Protein AF-A0A963B6G2-F1 (afdb_monomer_lite)

Foldseek 3Di:
DQPPPLDAPCCQPVPAVVQQWFADPCCSPPLEIEHCDDDDPVSQVVCCVSRVSRDYYHYDHPVSSVVRSVSVVVVND

Sequence (77 aa):
MSDLREINLTMLEQVLLSQGMVPAEDYESSGTILCTSGISGTQQQKVRFMLSGARHFQTIDNEAMERAIRFWRAELS

pLDDT: mean 88.17, std 12.65, range [37.34, 96.44]

Radius of gyration: 11.35 Å; chains: 1; bounding box: 28×22×29 Å

Secondary structure (DSSP, 8-state):
---TTS--HHIIIIIIGGGTEEE-TTHHHH-EEEESSPPPHHHHHHHHHH-TT--EEEE--HHHHHHHHHHHHHHT-

Structure (mmCIF, N/CA/C/O backbone):
data_AF-A0A963B6G2-F1
#
_entry.id   AF-A0A963B6G2-F1
#
loop_
_atom_site.group_PDB
_atom_site.id
_atom_site.type_symbol
_atom_site.label_atom_id
_atom_site.label_alt_id
_atom_site.label_comp_id
_atom_site.label_asym_id
_atom_site.label_entity_id
_atom_site.label_seq_id
_atom_site.pdbx_PDB_ins_code
_atom_site.Cartn_x
_atom_site.Cartn_y
_atom_site.Cartn_z
_atom_site.occupancy
_atom_site.B_iso_or_equiv
_atom_site.auth_seq_id
_atom_site.auth_comp_id
_atom_site.auth_asym_id
_atom_site.auth_atom_id
_atom_site.pdbx_PDB_model_num
ATOM 1 N N . MET A 1 1 ? -16.733 -5.375 -15.669 1.00 37.34 1 MET A N 1
ATOM 2 C CA . MET A 1 1 ? -15.867 -4.357 -16.294 1.00 37.34 1 MET A CA 1
ATOM 3 C C . MET A 1 1 ? -14.585 -4.395 -15.499 1.00 37.34 1 MET A C 1
ATOM 5 O O . MET A 1 1 ? -14.671 -4.324 -14.287 1.00 37.34 1 MET A O 1
ATOM 9 N N . SER A 1 2 ? -13.460 -4.704 -16.137 1.00 37.88 2 SER A N 1
ATOM 10 C CA . SER A 1 2 ? -12.195 -4.891 -15.428 1.00 37.88 2 SER A CA 1
ATOM 11 C C . SER A 1 2 ? -11.648 -3.534 -14.984 1.00 37.88 2 SER A C 1
ATOM 13 O O . SER A 1 2 ? -11.146 -2.787 -15.821 1.00 37.88 2 SER A O 1
ATOM 15 N N . ASP A 1 3 ? -11.745 -3.235 -13.687 1.00 42.53 3 ASP A N 1
ATOM 16 C CA . ASP A 1 3 ? -11.209 -2.047 -12.991 1.00 42.53 3 ASP A CA 1
ATOM 17 C C . ASP A 1 3 ? -9.665 -2.053 -12.899 1.00 42.53 3 ASP A C 1
ATOM 19 O O . ASP A 1 3 ? -9.062 -1.686 -11.895 1.00 42.53 3 ASP A O 1
ATOM 23 N N . LEU A 1 4 ? -8.984 -2.508 -13.953 1.00 43.06 4 LEU A N 1
ATOM 24 C CA . LEU A 1 4 ? -7.568 -2.893 -13.925 1.00 43.06 4 LEU A CA 1
ATOM 25 C C . LEU A 1 4 ? -6.561 -1.727 -13.925 1.00 43.06 4 LEU A C 1
ATOM 27 O O . LEU A 1 4 ? -5.396 -1.952 -14.221 1.00 43.06 4 LEU A O 1
ATOM 31 N N . ARG A 1 5 ? -6.951 -0.484 -13.606 1.00 56.81 5 ARG A N 1
ATOM 32 C CA . ARG A 1 5 ? -5.987 0.629 -13.425 1.00 56.81 5 ARG A CA 1
ATOM 33 C C . ARG A 1 5 ? -6.422 1.666 -12.386 1.00 56.81 5 ARG A C 1
ATOM 35 O O . ARG A 1 5 ? -6.261 2.863 -12.613 1.00 56.81 5 ARG A O 1
ATOM 42 N N . GLU A 1 6 ? -6.976 1.248 -11.247 1.00 69.62 6 GLU A N 1
ATOM 43 C CA . GLU A 1 6 ? -7.125 2.187 -10.118 1.00 69.62 6 GLU A CA 1
ATOM 44 C C . GLU A 1 6 ? -5.748 2.586 -9.553 1.00 69.62 6 GLU A C 1
ATOM 46 O O . GLU A 1 6 ? -5.536 3.738 -9.174 1.00 69.62 6 GLU A O 1
ATOM 51 N N . ILE A 1 7 ? -4.774 1.667 -9.560 1.00 84.00 7 ILE A N 1
ATOM 52 C CA . ILE A 1 7 ? -3.428 1.929 -9.045 1.00 84.00 7 ILE A CA 1
ATOM 53 C C . ILE A 1 7 ?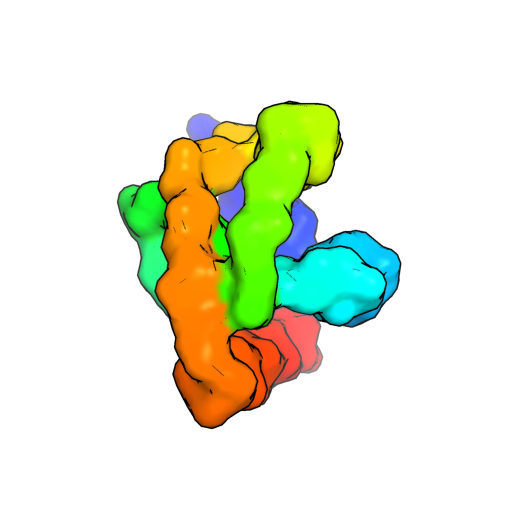 -2.557 2.547 -10.136 1.00 84.00 7 ILE A C 1
ATOM 55 O O . ILE A 1 7 ? -2.175 1.894 -11.100 1.00 84.00 7 ILE A O 1
ATOM 59 N N . ASN A 1 8 ? -2.221 3.821 -9.957 1.00 89.81 8 ASN A N 1
ATOM 60 C CA . ASN A 1 8 ? -1.193 4.519 -10.721 1.00 89.81 8 ASN A CA 1
ATOM 61 C C . ASN A 1 8 ? -0.076 5.003 -9.786 1.00 89.81 8 ASN A C 1
ATOM 63 O O . ASN A 1 8 ? -0.230 5.001 -8.561 1.00 89.81 8 ASN A O 1
ATOM 67 N N . LEU A 1 9 ? 1.044 5.440 -10.369 1.00 89.88 9 LEU A N 1
ATOM 68 C CA . LEU A 1 9 ? 2.221 5.864 -9.611 1.00 89.88 9 LEU A CA 1
ATOM 69 C C . LEU A 1 9 ? 1.907 6.997 -8.620 1.00 89.88 9 LEU A C 1
ATOM 71 O O . LEU A 1 9 ? 2.375 6.970 -7.487 1.00 89.88 9 LEU A O 1
ATOM 75 N N . THR A 1 10 ? 1.060 7.958 -9.002 1.00 90.06 10 THR A N 1
ATOM 76 C CA . THR A 1 10 ? 0.645 9.052 -8.112 1.00 90.06 10 THR A CA 1
ATOM 77 C C . THR A 1 10 ? -0.096 8.526 -6.887 1.00 90.06 10 THR A C 1
ATOM 79 O O . THR A 1 10 ? 0.209 8.932 -5.769 1.00 90.06 10 THR A O 1
ATOM 82 N N . MET A 1 11 ? -1.039 7.602 -7.067 1.00 89.62 11 MET A N 1
ATOM 83 C CA . MET A 1 11 ? -1.775 7.016 -5.951 1.00 89.62 11 MET A CA 1
ATOM 84 C C . MET A 1 11 ? -0.869 6.153 -5.071 1.00 89.62 11 MET A C 1
ATOM 86 O O . MET A 1 11 ? -0.941 6.246 -3.846 1.00 89.62 11 MET A O 1
ATOM 90 N N . LEU A 1 12 ? 0.027 5.366 -5.671 1.00 91.69 12 LEU A N 1
ATOM 91 C CA . LEU A 1 12 ? 1.025 4.615 -4.921 1.00 91.69 12 LEU A CA 1
ATOM 92 C C . LEU A 1 12 ? 1.855 5.560 -4.042 1.00 91.69 12 LEU A C 1
ATOM 94 O O . LEU A 1 12 ? 1.836 5.436 -2.821 1.00 91.69 12 LEU A O 1
ATOM 98 N N . GLU A 1 13 ? 2.544 6.529 -4.641 1.00 91.88 13 GLU A N 1
ATOM 99 C CA . GLU A 1 13 ? 3.534 7.336 -3.928 1.00 91.88 13 GLU A CA 1
ATOM 100 C C . GLU A 1 13 ? 2.915 8.380 -2.998 1.00 91.88 13 GLU A C 1
ATOM 102 O O . GLU A 1 13 ? 3.357 8.533 -1.859 1.00 91.88 13 GLU A O 1
ATOM 107 N N . GLN A 1 14 ? 1.884 9.095 -3.451 1.00 89.50 14 GLN A N 1
ATOM 108 C CA . GLN A 1 14 ? 1.330 10.216 -2.690 1.00 89.50 14 GLN A CA 1
ATOM 109 C C . GLN A 1 14 ? 0.256 9.791 -1.691 1.00 89.50 14 GLN A C 1
ATOM 111 O O . GLN A 1 14 ? 0.064 10.477 -0.685 1.00 89.50 14 GLN A O 1
ATOM 116 N N . VAL A 1 15 ? -0.435 8.673 -1.931 1.00 89.38 15 VAL A N 1
ATOM 117 C CA . VAL A 1 15 ? -1.569 8.253 -1.097 1.00 89.38 15 VAL A CA 1
ATOM 118 C C . VAL A 1 15 ? -1.226 7.043 -0.244 1.00 89.38 15 VAL A C 1
ATOM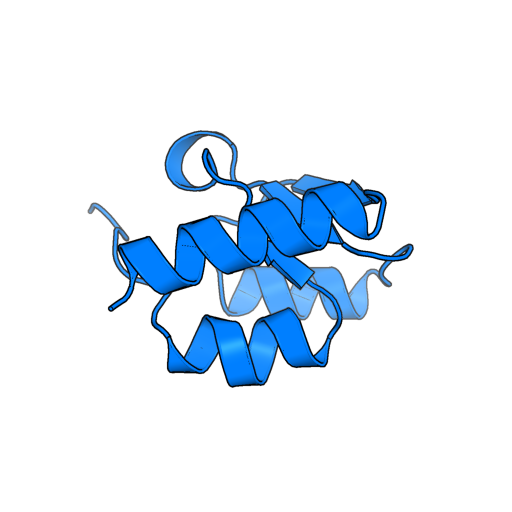 120 O O . VAL A 1 15 ? -1.442 7.087 0.965 1.00 89.38 15 VAL A O 1
ATOM 123 N N . LEU A 1 16 ? -0.729 5.961 -0.842 1.00 91.94 16 LEU A N 1
ATOM 124 C CA . LEU A 1 16 ? -0.513 4.711 -0.112 1.00 91.94 16 LEU A CA 1
ATOM 125 C C . LEU A 1 16 ? 0.790 4.766 0.695 1.00 91.94 16 LEU A C 1
ATOM 127 O O . LEU A 1 16 ? 0.756 4.635 1.921 1.00 91.94 16 LEU A O 1
ATOM 131 N N . LEU A 1 17 ? 1.920 5.052 0.040 1.00 92.75 17 LEU A N 1
ATOM 132 C CA . LEU A 1 17 ? 3.235 5.047 0.691 1.00 92.75 17 LEU A CA 1
ATOM 133 C C . LEU A 1 17 ? 3.367 6.130 1.763 1.00 92.75 17 LEU A C 1
ATOM 135 O O . LEU A 1 17 ? 3.950 5.874 2.816 1.00 92.75 17 LEU A O 1
ATOM 139 N N . SER A 1 18 ? 2.764 7.303 1.552 1.00 89.94 18 SER A N 1
ATOM 140 C CA . SER A 1 18 ? 2.720 8.379 2.555 1.00 89.94 18 SER A CA 1
ATOM 141 C C . SER A 1 18 ? 2.000 7.973 3.848 1.00 89.94 18 SER A C 1
ATOM 143 O O . SER A 1 18 ? 2.237 8.559 4.903 1.00 89.94 18 SER A O 1
ATOM 145 N N . GLN A 1 19 ? 1.149 6.948 3.781 1.00 88.75 19 GLN A N 1
ATOM 146 C CA . GLN A 1 19 ? 0.431 6.383 4.918 1.00 88.75 19 GLN A CA 1
ATOM 147 C C . GLN A 1 19 ? 1.012 5.036 5.385 1.00 88.75 19 GLN A C 1
ATOM 149 O O . GLN A 1 19 ? 0.406 4.377 6.229 1.00 88.75 19 GLN A O 1
ATOM 154 N N . GLY A 1 20 ? 2.167 4.615 4.855 1.00 92.00 20 GLY A N 1
ATOM 155 C CA . GLY A 1 20 ? 2.798 3.339 5.203 1.00 92.00 20 GLY A CA 1
ATOM 156 C C . GLY A 1 20 ? 2.038 2.117 4.682 1.00 92.00 20 GLY A C 1
ATOM 157 O O . GLY A 1 20 ? 2.043 1.070 5.333 1.00 92.00 20 GLY A O 1
ATOM 158 N N . MET A 1 21 ? 1.359 2.262 3.542 1.00 94.38 21 MET A N 1
ATOM 159 C CA . MET A 1 21 ? 0.568 1.217 2.898 1.00 94.38 21 MET A CA 1
ATOM 160 C C . MET A 1 21 ? 1.064 0.945 1.478 1.00 94.38 21 MET A C 1
ATOM 162 O O . MET A 1 21 ? 1.498 1.858 0.784 1.00 94.38 21 MET A O 1
ATOM 166 N N . VAL A 1 22 ? 0.952 -0.297 1.018 1.00 95.62 22 VAL A N 1
ATOM 167 C CA . VAL A 1 22 ? 1.244 -0.694 -0.367 1.00 95.62 22 VAL A CA 1
ATOM 168 C C . VAL A 1 22 ? 0.333 -1.858 -0.759 1.00 95.62 22 VAL A C 1
ATOM 170 O O . VAL A 1 22 ? 0.010 -2.676 0.102 1.00 95.62 22 VAL A O 1
ATOM 173 N N . PRO A 1 23 ? -0.127 -1.977 -2.011 1.00 95.19 23 PRO A N 1
ATOM 174 C CA . PRO A 1 23 ? -0.863 -3.164 -2.426 1.00 95.19 23 PRO A CA 1
ATOM 175 C C . PRO A 1 23 ? 0.055 -4.395 -2.414 1.00 95.19 23 PRO A C 1
ATOM 177 O O . PRO A 1 23 ? 1.258 -4.289 -2.661 1.00 95.19 23 PRO A O 1
ATOM 180 N N . ALA A 1 24 ? -0.499 -5.571 -2.136 1.00 95.50 24 ALA A N 1
ATOM 181 C CA . ALA A 1 24 ? 0.225 -6.821 -2.337 1.00 95.50 24 ALA A CA 1
ATOM 182 C C . ALA A 1 24 ? 0.519 -7.048 -3.830 1.00 95.50 24 ALA A C 1
ATOM 184 O O . ALA A 1 24 ? -0.164 -6.499 -4.692 1.00 95.50 24 ALA A O 1
ATOM 185 N N . GLU A 1 25 ? 1.525 -7.861 -4.146 1.00 93.94 25 GLU A N 1
ATOM 186 C CA . GLU A 1 25 ? 1.856 -8.201 -5.542 1.00 93.94 25 GLU A CA 1
ATOM 187 C C . GLU A 1 25 ? 0.677 -8.899 -6.246 1.00 93.94 25 GLU A C 1
ATOM 189 O O . GLU A 1 25 ? 0.437 -8.695 -7.429 1.00 93.94 25 GLU A O 1
ATOM 194 N N . ASP A 1 26 ? -0.120 -9.663 -5.494 1.00 93.06 26 ASP A N 1
ATOM 195 C CA . ASP A 1 26 ? -1.306 -10.374 -5.972 1.00 93.06 26 ASP A CA 1
ATOM 196 C C . ASP A 1 26 ? -2.615 -9.574 -5.811 1.00 93.06 26 ASP A C 1
ATOM 198 O O . ASP A 1 26 ? -3.701 -10.164 -5.869 1.00 93.06 26 ASP A O 1
ATOM 202 N N . TYR A 1 27 ? -2.533 -8.250 -5.602 1.00 92.38 27 TYR A N 1
ATOM 203 C CA . TYR A 1 27 ? -3.661 -7.387 -5.220 1.00 92.38 27 TYR A CA 1
ATOM 204 C C . TYR A 1 27 ? -4.899 -7.547 -6.107 1.00 92.38 27 TYR A C 1
ATOM 206 O O . TYR A 1 27 ? -6.013 -7.548 -5.592 1.00 92.38 27 TYR A O 1
ATOM 214 N N . GLU A 1 28 ? -4.739 -7.726 -7.417 1.00 88.88 28 GLU A N 1
ATOM 215 C CA . GLU A 1 28 ? -5.880 -7.900 -8.326 1.00 88.88 28 GLU A CA 1
ATOM 216 C C . GLU A 1 28 ? -6.736 -9.127 -7.978 1.00 88.88 28 GLU A C 1
ATOM 218 O O . GLU A 1 28 ? -7.954 -9.126 -8.163 1.00 88.88 28 GLU A O 1
ATOM 223 N N . SER A 1 29 ? -6.103 -10.170 -7.439 1.00 91.12 29 SER A N 1
ATOM 224 C CA . SER A 1 29 ? -6.763 -11.408 -7.029 1.00 91.12 29 SER A CA 1
ATOM 225 C C . SER A 1 29 ? -7.128 -11.420 -5.543 1.00 91.12 29 SER A C 1
ATOM 227 O O . SER A 1 29 ? -8.212 -11.881 -5.176 1.00 91.12 29 SER A O 1
ATOM 229 N N . SER A 1 30 ? -6.253 -10.889 -4.684 1.00 93.44 30 SER A N 1
ATOM 230 C CA . SER A 1 30 ? -6.395 -10.967 -3.228 1.00 93.44 30 SER A CA 1
ATOM 231 C C . SER A 1 30 ? -7.134 -9.766 -2.635 1.00 93.44 30 SER A C 1
ATOM 233 O O . SER A 1 30 ? -7.804 -9.885 -1.609 1.00 93.44 30 SER A O 1
ATOM 235 N N . GLY A 1 31 ? -7.040 -8.596 -3.266 1.00 92.75 31 GLY A N 1
ATOM 236 C CA . GLY A 1 31 ? -7.506 -7.327 -2.715 1.00 92.75 31 GLY A CA 1
ATOM 237 C C . GLY A 1 31 ? -6.745 -6.903 -1.456 1.00 92.75 31 GLY A C 1
ATOM 238 O O . GLY A 1 31 ? -7.303 -6.190 -0.619 1.00 92.75 31 GLY A O 1
ATOM 239 N N . THR A 1 32 ? -5.515 -7.385 -1.256 1.00 95.56 32 THR A N 1
ATOM 240 C CA . THR A 1 32 ? -4.761 -7.184 -0.009 1.00 95.56 32 THR A CA 1
ATOM 241 C C . THR A 1 32 ? -3.916 -5.917 -0.034 1.00 95.56 32 THR A C 1
ATOM 243 O O . THR A 1 32 ? -3.112 -5.704 -0.937 1.00 95.56 32 THR A O 1
ATOM 246 N N . ILE A 1 33 ? -4.048 -5.101 1.009 1.00 95.62 33 ILE A N 1
ATOM 247 C CA . ILE A 1 33 ? -3.176 -3.960 1.284 1.00 95.62 33 ILE A CA 1
ATOM 248 C C . ILE A 1 33 ? -2.235 -4.319 2.432 1.00 95.62 33 ILE A C 1
ATOM 250 O O . ILE A 1 33 ? -2.660 -4.689 3.528 1.00 95.62 33 ILE A O 1
ATOM 254 N N . LEU A 1 34 ? -0.944 -4.188 2.180 1.00 96.44 34 LEU A N 1
ATOM 255 C CA . LEU A 1 34 ? 0.126 -4.402 3.136 1.00 96.44 34 LEU A CA 1
ATOM 256 C C . LEU A 1 34 ? 0.399 -3.101 3.898 1.00 96.44 34 LEU A C 1
ATOM 258 O O . LEU A 1 34 ? 0.418 -2.024 3.305 1.00 96.44 34 LEU A O 1
ATOM 262 N N . CYS A 1 35 ? 0.596 -3.192 5.210 1.00 95.44 35 CYS A N 1
ATOM 263 C CA . CYS A 1 35 ? 0.749 -2.049 6.112 1.00 95.44 35 CYS A CA 1
ATOM 264 C C . CYS A 1 35 ? 1.975 -2.247 7.016 1.00 95.44 35 CYS A C 1
ATOM 266 O O . CYS A 1 35 ? 2.211 -3.357 7.487 1.00 95.44 35 CYS A O 1
ATOM 268 N N . THR A 1 36 ? 2.731 -1.191 7.326 1.00 89.56 36 THR A N 1
ATOM 269 C CA . THR A 1 36 ? 3.853 -1.283 8.293 1.00 89.56 36 THR A CA 1
ATOM 270 C C . THR A 1 36 ? 3.400 -1.327 9.754 1.00 89.56 36 THR A C 1
ATOM 272 O O . THR A 1 36 ? 4.158 -1.699 10.647 1.00 89.56 36 THR A O 1
ATOM 275 N N . SER A 1 37 ? 2.161 -0.924 10.030 1.00 87.62 37 SER A N 1
ATOM 276 C CA . SER A 1 37 ? 1.576 -0.908 11.369 1.00 87.62 37 SER A CA 1
ATOM 277 C C . SER A 1 37 ? 0.070 -1.149 11.304 1.00 87.62 37 SER A C 1
ATOM 279 O O . SER A 1 37 ? -0.530 -1.142 10.228 1.00 87.62 37 SER A O 1
ATOM 281 N N . GLY A 1 38 ? -0.550 -1.393 12.461 1.00 84.31 38 GLY A N 1
ATOM 282 C CA . GLY A 1 38 ? -2.001 -1.524 12.544 1.00 84.31 38 GLY A CA 1
ATOM 283 C C . GLY A 1 38 ? -2.692 -0.230 12.114 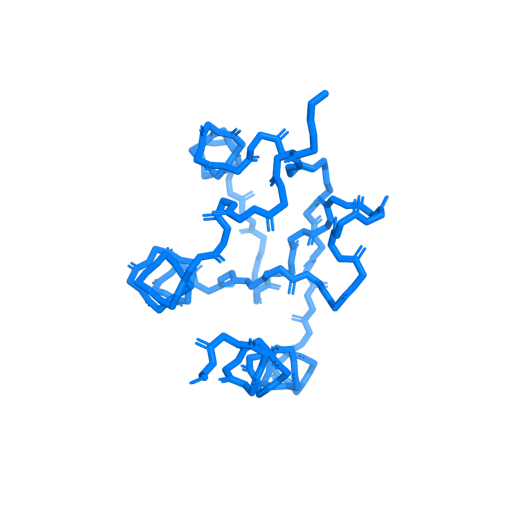1.00 84.31 38 GLY A C 1
ATOM 284 O O . GLY A 1 38 ? -2.408 0.839 12.649 1.00 84.31 38 GLY A O 1
ATOM 285 N N . ILE A 1 39 ? -3.617 -0.335 11.163 1.00 86.38 39 ILE A N 1
ATOM 286 C CA . ILE A 1 39 ? -4.364 0.810 10.639 1.00 86.38 39 ILE A CA 1
ATOM 287 C C . ILE A 1 39 ? -5.756 0.918 11.266 1.00 86.38 39 ILE A C 1
ATOM 289 O O . ILE A 1 39 ? -6.424 -0.080 11.548 1.00 86.38 39 ILE A O 1
ATOM 293 N N . SER A 1 40 ? -6.220 2.152 11.451 1.00 90.00 40 SER A N 1
ATOM 294 C CA . SER A 1 40 ? -7.552 2.440 11.991 1.00 90.00 40 SER A CA 1
ATOM 295 C C . SER A 1 40 ? -8.673 2.105 10.997 1.00 90.00 40 SER A C 1
ATOM 297 O O . SER A 1 40 ? -8.478 2.136 9.781 1.00 90.00 40 SER A O 1
ATOM 299 N N . GLY A 1 41 ? -9.892 1.872 11.498 1.00 89.81 41 GLY A N 1
ATOM 300 C CA . GLY A 1 41 ? -11.070 1.653 10.645 1.00 89.81 41 GLY A CA 1
ATOM 301 C C . GLY A 1 41 ? -11.351 2.817 9.683 1.00 89.81 41 GLY A C 1
ATOM 302 O O . GLY A 1 41 ? -11.731 2.598 8.535 1.00 89.81 41 GLY A O 1
ATOM 303 N N . THR A 1 42 ? -11.079 4.056 10.102 1.00 90.44 42 THR A N 1
ATOM 304 C CA . THR A 1 42 ? -11.209 5.245 9.245 1.00 90.44 42 THR A CA 1
ATOM 305 C C . THR A 1 42 ? -10.212 5.226 8.086 1.00 90.44 42 THR A C 1
ATOM 307 O O . THR A 1 42 ? -10.570 5.578 6.963 1.00 90.44 42 THR A O 1
ATOM 310 N N . GLN A 1 43 ? -8.966 4.802 8.324 1.00 88.56 43 GLN A N 1
ATOM 311 C CA . GLN A 1 43 ? -7.974 4.642 7.253 1.00 88.56 43 GLN A CA 1
ATOM 312 C C . GLN A 1 43 ? -8.383 3.526 6.289 1.00 88.56 43 GLN A C 1
ATOM 314 O O . GLN A 1 43 ? -8.349 3.733 5.079 1.00 88.56 43 GLN A O 1
ATOM 319 N N . GLN A 1 44 ? -8.866 2.394 6.811 1.00 90.44 44 GLN A N 1
ATOM 320 C CA . GLN A 1 44 ? -9.380 1.295 5.987 1.00 90.44 44 GLN A CA 1
ATOM 321 C C . GLN A 1 44 ? -10.518 1.748 5.067 1.00 90.44 44 GLN A C 1
ATOM 323 O O . GLN A 1 44 ? -10.519 1.422 3.883 1.00 90.44 44 GLN A O 1
ATOM 328 N N . GLN A 1 45 ? -11.474 2.529 5.581 1.00 89.94 45 GLN A N 1
ATOM 329 C CA . GLN A 1 45 ? -12.580 3.059 4.778 1.00 89.94 45 GLN A CA 1
ATOM 330 C C . GLN A 1 45 ? -12.106 4.015 3.683 1.00 89.94 45 GLN A C 1
ATOM 332 O O . GLN A 1 45 ? -12.578 3.915 2.554 1.00 89.94 45 GLN A O 1
ATOM 337 N N . LYS A 1 46 ? -11.156 4.910 3.986 1.00 88.50 46 LYS A N 1
ATOM 338 C CA . LYS A 1 46 ? -10.571 5.806 2.977 1.00 88.50 46 LYS A CA 1
ATOM 339 C C . LYS A 1 46 ? -9.907 5.018 1.858 1.00 88.50 46 LYS A C 1
ATOM 341 O O . LYS A 1 46 ? -10.152 5.306 0.692 1.00 88.50 46 LYS A O 1
ATOM 346 N N . VAL A 1 47 ? -9.103 4.014 2.207 1.00 88.44 47 VAL A N 1
ATOM 347 C CA . VAL A 1 47 ? -8.449 3.159 1.212 1.00 88.44 47 VAL A CA 1
ATOM 348 C C . VAL A 1 47 ? -9.490 2.426 0.380 1.00 88.44 47 VAL A C 1
ATOM 350 O O . VAL A 1 47 ? -9.422 2.517 -0.830 1.00 88.44 47 VAL A O 1
ATOM 353 N N . ARG A 1 48 ? -10.509 1.811 0.989 1.00 89.69 48 ARG A N 1
ATOM 354 C CA . ARG A 1 48 ? -11.604 1.141 0.260 1.00 89.69 48 ARG A CA 1
ATOM 355 C C . ARG A 1 48 ? -12.390 2.053 -0.676 1.00 89.69 48 ARG A C 1
ATOM 357 O O . ARG A 1 48 ? -12.911 1.588 -1.679 1.00 89.69 48 ARG A O 1
ATOM 364 N N . PHE A 1 49 ? -12.507 3.332 -0.336 1.00 87.38 49 PHE A N 1
ATOM 365 C CA . PHE A 1 49 ? -13.155 4.312 -1.202 1.00 87.38 49 PHE A CA 1
ATOM 366 C C . PHE A 1 49 ? -12.314 4.629 -2.445 1.00 87.38 49 PHE A C 1
ATOM 368 O O . PHE A 1 49 ? -12.867 4.806 -3.523 1.00 87.38 49 PHE A O 1
ATOM 375 N N . MET A 1 50 ? -10.989 4.707 -2.295 1.00 85.94 50 MET A N 1
ATOM 376 C CA . MET A 1 50 ? -10.060 4.989 -3.401 1.00 85.94 50 MET A CA 1
ATOM 377 C C . MET A 1 50 ? -9.720 3.742 -4.222 1.00 85.94 50 MET A C 1
ATOM 379 O O . MET A 1 50 ? -9.440 3.844 -5.409 1.00 85.94 50 MET A O 1
ATOM 383 N N . LEU A 1 51 ? -9.715 2.594 -3.553 1.00 87.50 51 LEU A N 1
ATOM 384 C CA . LEU A 1 51 ? -9.359 1.280 -4.050 1.00 87.50 51 LEU A CA 1
ATOM 385 C C . LEU A 1 51 ? -10.515 0.334 -3.773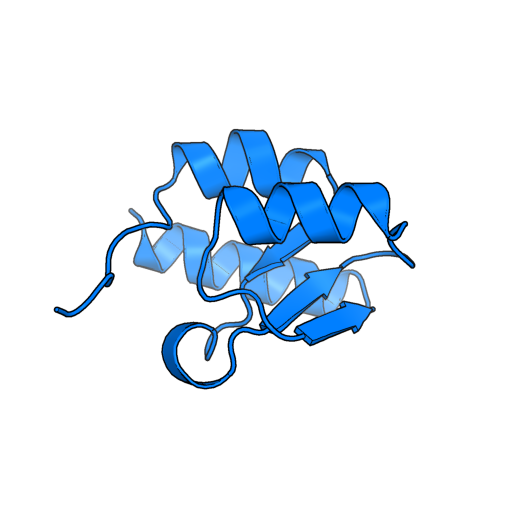 1.00 87.50 51 LEU A C 1
ATOM 387 O O . LEU A 1 51 ? -10.553 -0.339 -2.736 1.00 87.50 51 LEU A O 1
ATOM 391 N N . SER A 1 52 ? -11.468 0.298 -4.698 1.00 80.31 52 SER A N 1
ATOM 392 C CA . SER A 1 52 ? -12.708 -0.463 -4.537 1.00 80.31 52 SER A CA 1
ATOM 393 C C . SER A 1 52 ? -12.443 -1.969 -4.363 1.00 80.31 52 SER A C 1
ATOM 395 O O . SER A 1 52 ? -13.214 -2.675 -3.707 1.00 80.31 52 SER A O 1
ATOM 397 N N . GLY A 1 53 ? -11.293 -2.451 -4.851 1.00 85.12 53 GLY A N 1
ATOM 398 C CA . GLY A 1 53 ? -10.796 -3.817 -4.675 1.00 85.12 53 GLY A CA 1
ATOM 399 C C . GLY A 1 53 ? -10.185 -4.144 -3.304 1.00 85.12 53 GLY A C 1
ATOM 400 O O . GLY A 1 53 ? -9.897 -5.311 -3.046 1.00 85.12 53 GLY A O 1
ATOM 401 N N . ALA A 1 54 ? -9.984 -3.174 -2.401 1.00 90.56 54 ALA A N 1
ATOM 402 C CA . ALA A 1 54 ? -9.313 -3.407 -1.118 1.00 90.56 54 ALA A CA 1
ATOM 403 C C . ALA A 1 54 ? -10.198 -4.184 -0.118 1.00 90.56 54 ALA A C 1
ATOM 405 O O . ALA A 1 54 ? -11.118 -3.653 0.509 1.00 90.56 54 ALA A O 1
ATOM 406 N N . ARG A 1 55 ? -9.891 -5.464 0.091 1.00 91.81 55 ARG A N 1
ATOM 407 C CA . ARG A 1 55 ? -10.647 -6.382 0.960 1.00 91.81 55 ARG A CA 1
ATOM 408 C C . ARG A 1 55 ? -9.944 -6.612 2.287 1.00 91.81 55 ARG A C 1
ATOM 410 O O . ARG A 1 55 ? -10.577 -6.500 3.343 1.00 91.81 55 ARG A O 1
ATOM 417 N N . HIS A 1 56 ? -8.643 -6.873 2.224 1.00 93.94 56 HIS A N 1
ATOM 418 C CA . HIS A 1 56 ? -7.829 -7.288 3.358 1.00 93.94 56 HIS A CA 1
ATOM 419 C C . HIS A 1 56 ? -6.741 -6.267 3.665 1.00 93.94 56 HIS A C 1
ATOM 421 O O . HIS A 1 56 ? -6.222 -5.604 2.771 1.00 93.94 56 HIS A O 1
ATOM 427 N N . PHE A 1 57 ? -6.395 -6.167 4.944 1.00 94.62 57 PHE A N 1
ATOM 428 C CA . PHE A 1 57 ? -5.299 -5.338 5.420 1.00 94.62 57 PHE A CA 1
ATOM 429 C C . PHE A 1 57 ? -4.394 -6.199 6.283 1.00 94.62 57 PHE A C 1
ATOM 431 O O . PHE A 1 57 ? -4.855 -6.797 7.258 1.00 94.62 57 PHE A O 1
ATOM 438 N N . GLN A 1 58 ? -3.127 -6.284 5.902 1.00 95.75 58 GLN A N 1
ATOM 439 C CA . GLN A 1 58 ? -2.156 -7.161 6.533 1.00 95.75 58 GLN A CA 1
ATOM 440 C C . GLN A 1 58 ? -0.957 -6.347 7.000 1.00 95.75 58 GLN A C 1
ATOM 442 O O . GLN A 1 58 ? -0.314 -5.663 6.207 1.00 95.75 58 GLN A O 1
ATOM 447 N N . THR A 1 59 ? -0.634 -6.450 8.287 1.00 95.62 59 THR A N 1
ATOM 448 C CA . THR A 1 59 ? 0.605 -5.880 8.816 1.00 95.62 59 THR A CA 1
ATOM 449 C C . THR A 1 59 ? 1.785 -6.759 8.420 1.00 95.62 59 THR A C 1
ATOM 451 O O . THR A 1 59 ? 1.735 -7.978 8.593 1.00 95.62 59 THR A O 1
ATOM 454 N N . ILE A 1 60 ? 2.842 -6.139 7.911 1.00 95.81 60 ILE A N 1
ATOM 455 C CA . ILE A 1 60 ? 4.083 -6.795 7.498 1.00 95.81 60 ILE A CA 1
ATOM 456 C C . ILE A 1 60 ? 5.297 -6.059 8.066 1.00 95.81 60 ILE A C 1
ATOM 458 O O . ILE A 1 60 ? 5.180 -4.942 8.571 1.00 95.81 60 ILE A O 1
ATOM 462 N N . ASP A 1 61 ? 6.467 -6.688 7.975 1.00 94.88 61 ASP A N 1
ATOM 463 C CA . ASP A 1 61 ? 7.730 -6.036 8.305 1.00 94.88 61 ASP A CA 1
ATOM 464 C C . ASP A 1 61 ? 8.201 -5.067 7.201 1.00 94.88 61 ASP A C 1
ATOM 466 O O . ASP A 1 61 ? 7.680 -5.022 6.081 1.00 94.88 61 ASP A O 1
ATOM 470 N N . ASN A 1 62 ? 9.212 -4.267 7.542 1.00 92.81 62 ASN A N 1
ATOM 471 C CA . ASN A 1 62 ? 9.777 -3.272 6.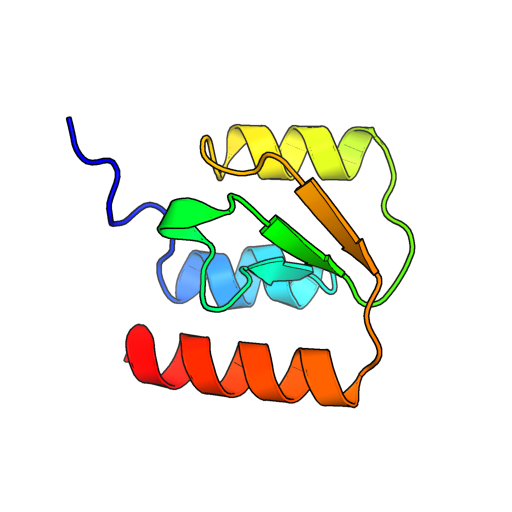633 1.00 92.81 62 ASN A CA 1
ATOM 472 C C . ASN A 1 62 ? 10.452 -3.907 5.409 1.00 92.81 62 ASN A C 1
ATOM 474 O O . ASN A 1 62 ? 10.448 -3.307 4.338 1.00 92.81 62 ASN A O 1
ATOM 478 N N . GLU A 1 63 ? 11.013 -5.110 5.537 1.00 94.94 63 GLU A N 1
ATOM 479 C CA . GLU A 1 63 ? 11.709 -5.766 4.429 1.00 94.94 63 GLU A CA 1
ATOM 480 C C . GLU A 1 63 ? 10.716 -6.206 3.344 1.00 94.94 63 GLU A C 1
ATOM 482 O O . GLU A 1 63 ? 10.916 -5.949 2.154 1.00 94.94 63 GLU A O 1
ATOM 487 N N . ALA A 1 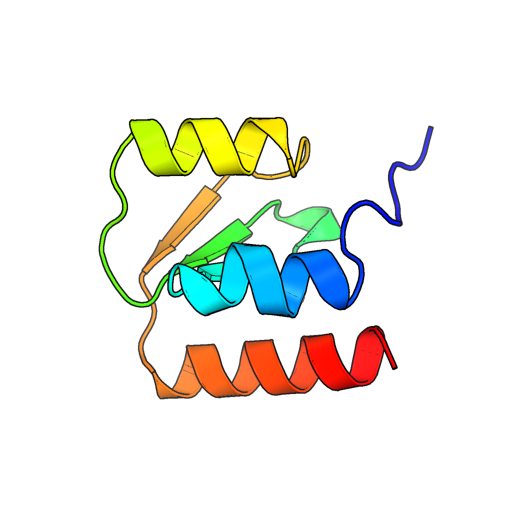64 ? 9.603 -6.816 3.752 1.00 94.75 64 ALA A N 1
ATOM 488 C CA . ALA A 1 64 ? 8.495 -7.156 2.874 1.00 94.75 64 ALA A CA 1
ATOM 489 C C . ALA A 1 64 ? 7.863 -5.903 2.248 1.00 94.75 64 ALA A C 1
ATOM 491 O O . ALA A 1 64 ? 7.531 -5.922 1.062 1.00 94.75 64 ALA A O 1
ATOM 492 N N . MET A 1 65 ? 7.758 -4.807 3.009 1.00 94.94 65 MET A N 1
ATOM 493 C CA . MET A 1 65 ? 7.233 -3.531 2.516 1.00 94.94 65 MET A CA 1
ATOM 494 C C . MET A 1 65 ? 8.115 -2.988 1.390 1.00 94.94 65 MET A C 1
ATOM 496 O O . MET A 1 65 ? 7.623 -2.671 0.311 1.00 94.94 65 MET A O 1
ATOM 500 N N . GLU A 1 66 ? 9.433 -2.951 1.590 1.00 95.50 66 GLU A N 1
ATOM 501 C CA . GLU A 1 66 ? 10.362 -2.507 0.553 1.00 95.50 66 GLU A CA 1
ATOM 502 C C . GLU A 1 66 ? 10.323 -3.378 -0.708 1.00 95.50 66 GLU A C 1
ATOM 504 O O . GLU A 1 66 ? 10.434 -2.848 -1.816 1.00 95.50 66 GLU A O 1
ATOM 509 N N . ARG A 1 67 ? 10.163 -4.702 -0.569 1.00 95.88 67 ARG A N 1
ATOM 510 C CA . ARG A 1 67 ? 10.008 -5.601 -1.725 1.00 95.88 67 ARG A CA 1
ATOM 511 C C . ARG A 1 67 ? 8.759 -5.255 -2.535 1.00 95.88 67 ARG A C 1
ATOM 513 O O . ARG A 1 67 ? 8.881 -5.039 -3.740 1.00 95.88 67 ARG A O 1
ATOM 520 N N . ALA A 1 68 ? 7.614 -5.099 -1.873 1.00 95.75 68 ALA A N 1
ATOM 521 C CA . ALA A 1 68 ? 6.363 -4.730 -2.531 1.00 95.75 68 ALA A CA 1
ATOM 522 C C . ALA A 1 68 ? 6.440 -3.342 -3.198 1.00 95.75 68 ALA A C 1
ATOM 524 O O . ALA A 1 68 ? 5.966 -3.162 -4.317 1.00 95.75 68 ALA A O 1
ATOM 525 N N . ILE A 1 69 ? 7.102 -2.366 -2.564 1.00 95.38 69 ILE A N 1
ATOM 526 C CA . ILE A 1 69 ? 7.337 -1.038 -3.159 1.00 95.38 69 ILE A CA 1
ATOM 527 C C . ILE A 1 69 ? 8.163 -1.145 -4.443 1.00 95.38 69 ILE A C 1
ATOM 529 O O . ILE A 1 69 ? 7.840 -0.497 -5.439 1.00 95.38 69 ILE A O 1
ATOM 533 N N . ARG A 1 70 ? 9.242 -1.940 -4.426 1.00 96.38 70 ARG A N 1
ATOM 534 C CA . ARG A 1 70 ? 10.093 -2.146 -5.607 1.00 96.38 70 ARG A CA 1
ATOM 535 C C . ARG A 1 70 ? 9.319 -2.798 -6.748 1.00 96.38 70 ARG A C 1
ATOM 537 O O . ARG A 1 70 ? 9.451 -2.334 -7.876 1.00 96.38 70 ARG A O 1
ATOM 544 N N . PHE A 1 71 ? 8.505 -3.810 -6.447 1.00 95.44 71 PHE A N 1
ATOM 545 C CA . PHE A 1 71 ? 7.623 -4.451 -7.422 1.00 95.44 71 PHE A CA 1
ATOM 546 C C . PHE A 1 71 ? 6.694 -3.427 -8.088 1.00 95.44 71 PHE A C 1
ATOM 548 O O . PHE A 1 71 ? 6.754 -3.239 -9.299 1.00 95.44 71 PHE A O 1
ATOM 555 N N . TRP A 1 72 ? 5.913 -2.681 -7.300 1.00 94.38 72 TRP A N 1
ATOM 556 C CA . TRP A 1 72 ? 4.931 -1.745 -7.852 1.00 94.38 72 TRP A CA 1
ATOM 557 C C . TRP A 1 72 ? 5.553 -0.563 -8.594 1.00 94.38 72 TRP A C 1
ATOM 559 O O . TRP A 1 72 ? 4.983 -0.083 -9.568 1.00 94.38 72 TRP A O 1
ATOM 569 N N . ARG A 1 73 ? 6.733 -0.092 -8.183 1.00 94.19 73 ARG A N 1
ATOM 570 C CA . ARG A 1 73 ? 7.463 0.928 -8.950 1.00 94.19 73 ARG A CA 1
ATOM 571 C C . ARG A 1 73 ? 7.938 0.416 -10.304 1.00 94.19 73 ARG A C 1
ATOM 573 O O . ARG A 1 73 ? 7.963 1.199 -11.243 1.00 94.19 73 ARG A O 1
ATOM 580 N N . ALA A 1 74 ? 8.325 -0.855 -10.395 1.00 94.44 74 ALA A N 1
ATOM 581 C CA . ALA A 1 74 ? 8.700 -1.468 -11.664 1.00 94.44 74 ALA A CA 1
ATOM 582 C C . ALA A 1 74 ? 7.476 -1.706 -12.562 1.00 94.44 74 ALA A C 1
ATOM 584 O O . ALA A 1 74 ? 7.561 -1.460 -13.758 1.00 94.44 74 ALA A O 1
ATOM 585 N N . GLU A 1 75 ? 6.347 -2.125 -11.984 1.00 92.12 75 GLU A N 1
ATOM 586 C CA . GLU A 1 75 ? 5.103 -2.407 -12.717 1.00 92.12 75 GLU A CA 1
ATOM 587 C C . GLU A 1 75 ? 4.412 -1.138 -13.252 1.00 92.12 75 GLU A C 1
ATOM 589 O O . GLU A 1 75 ? 3.760 -1.167 -14.292 1.00 92.12 75 GLU A O 1
ATOM 594 N N . LEU A 1 76 ? 4.537 -0.012 -12.539 1.00 89.38 76 LEU A N 1
ATOM 595 C CA . LEU A 1 76 ? 3.872 1.257 -12.875 1.00 89.38 76 LEU A CA 1
ATOM 596 C C . LEU A 1 76 ? 4.760 2.256 -13.637 1.00 89.38 76 LEU A C 1
ATOM 598 O O . LEU A 1 76 ? 4.293 3.363 -13.926 1.00 89.38 76 LEU A O 1
ATOM 602 N N . SER A 1 77 ? 6.026 1.908 -13.894 1.00 82.06 77 SER A N 1
ATOM 603 C CA . SER A 1 77 ? 6.961 2.715 -14.694 1.00 82.06 77 SER A CA 1
ATOM 604 C C . SER A 1 77 ? 6.788 2.477 -16.189 1.00 82.06 77 SER A C 1
ATOM 606 O O . SER A 1 77 ? 7.166 3.418 -16.925 1.00 82.06 77 SER A O 1
#